Protein AF-A0A2D9Q6M7-F1 (afdb_monomer)

Foldseek 3Di:
DCCCCVPVVDDPVVVVCVVVVVVLVVVLVCCCVPVQVFDDDPQLVVQSVVLVVVLVVQLVVQLVVCVVVVDDNVVSNCVSCVVSVVVSSVCCNPPRRD

Secondary structure (DSSP, 8-state):
-HIIIIIT---HHHHHHHHHHHHHHHHHHHIIIIIS-PPP-HHHHHHHHHHHHHHHHHHHHHHHHHHHTT--HHHHHHHHHHHHHHHHHHHIIIII--

Nearest PDB structures (foldseek):
  5mm0-assembly1_A  TM=8.898E-01  e=1.250E-01  Pyrococcus furiosus DSM 3638
  5mm1-assembly1_A  TM=8.627E-01  e=4.070E-01  Pyrococcus furiosus DSM 3638

pLDDT: mean 90.45, std 7.54, range [62.56, 97.31]

Structure (mmCIF, N/CA/C/O backbone):
data_AF-A0A2D9Q6M7-F1
#
_entry.id   AF-A0A2D9Q6M7-F1
#
loop_
_atom_site.group_PDB
_atom_site.id
_atom_site.type_symbol
_atom_site.label_atom_id
_atom_site.label_alt_id
_atom_site.label_comp_id
_atom_site.label_asym_id
_atom_site.label_entity_id
_atom_site.label_seq_id
_atom_site.pdbx_PDB_ins_code
_atom_site.Cartn_x
_atom_site.Cartn_y
_atom_site.Cartn_z
_atom_site.occupancy
_atom_site.B_iso_or_equiv
_atom_site.auth_seq_id
_atom_site.auth_comp_id
_atom_site.auth_asym_id
_atom_site.auth_atom_id
_atom_site.pdbx_PDB_model_num
ATOM 1 N N . MET A 1 1 ? -8.168 -7.266 -16.822 1.00 62.56 1 MET A N 1
ATOM 2 C CA . MET A 1 1 ? -7.591 -6.180 -17.643 1.00 62.56 1 MET A CA 1
ATOM 3 C C . MET A 1 1 ? -7.995 -6.376 -19.093 1.00 62.56 1 MET A C 1
ATOM 5 O O . MET A 1 1 ? -8.744 -5.539 -19.568 1.00 62.56 1 MET A O 1
ATOM 9 N N . PHE A 1 2 ? -7.683 -7.539 -19.681 1.00 67.38 2 PHE A N 1
ATOM 10 C CA . PHE A 1 2 ? -8.180 -8.004 -20.988 1.00 67.38 2 PHE A CA 1
ATOM 11 C C . PHE A 1 2 ? -9.674 -7.712 -21.228 1.00 67.38 2 PHE A C 1
ATOM 13 O O . PHE A 1 2 ? -10.023 -6.915 -22.083 1.00 67.38 2 PHE A O 1
ATOM 20 N N . PHE A 1 3 ? -10.571 -8.212 -20.367 1.00 67.62 3 PHE A N 1
ATOM 21 C CA . PHE A 1 3 ? -12.013 -7.957 -20.520 1.00 67.62 3 PHE A CA 1
ATOM 22 C C . PHE A 1 3 ? -12.391 -6.460 -20.530 1.00 67.62 3 PHE A C 1
ATOM 24 O O . PHE A 1 3 ? -13.235 -6.048 -21.309 1.00 67.62 3 PHE A O 1
ATOM 31 N N . LEU A 1 4 ? -11.777 -5.620 -19.692 1.00 66.44 4 LEU A N 1
ATOM 32 C CA . LEU A 1 4 ? -12.147 -4.199 -19.586 1.00 66.44 4 LEU A CA 1
ATOM 33 C C . LEU A 1 4 ? -11.607 -3.357 -20.748 1.00 66.44 4 LEU A C 1
ATOM 35 O O . LEU A 1 4 ? -12.281 -2.435 -21.199 1.00 66.44 4 LEU A O 1
ATOM 39 N N . ILE A 1 5 ? -10.396 -3.660 -21.204 1.00 70.19 5 ILE A N 1
ATOM 40 C CA . ILE A 1 5 ? -9.713 -2.883 -22.239 1.00 70.19 5 ILE A CA 1
ATOM 41 C C . ILE A 1 5 ? -10.151 -3.369 -23.620 1.00 70.19 5 ILE A C 1
ATOM 43 O O . ILE A 1 5 ? -10.600 -2.562 -24.425 1.00 70.19 5 ILE A O 1
ATOM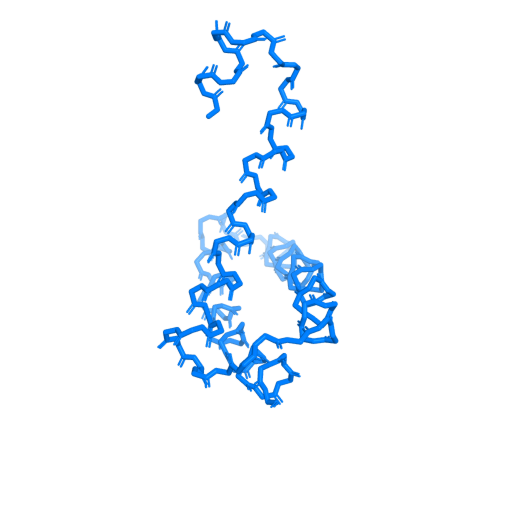 47 N N . ASP A 1 6 ? -10.130 -4.681 -23.851 1.00 70.31 6 ASP A N 1
ATOM 48 C CA . ASP A 1 6 ? -10.322 -5.249 -25.187 1.00 70.31 6 ASP A CA 1
ATOM 49 C C . ASP A 1 6 ? -11.801 -5.456 -25.549 1.00 70.31 6 ASP A C 1
ATOM 51 O O . ASP A 1 6 ? -12.154 -5.408 -26.723 1.00 70.31 6 ASP A O 1
ATOM 55 N N . ILE A 1 7 ? -12.690 -5.646 -24.561 1.00 74.25 7 ILE A N 1
ATOM 56 C CA . ILE A 1 7 ? -14.132 -5.869 -24.812 1.00 74.25 7 ILE A CA 1
ATOM 57 C C . ILE A 1 7 ? -14.954 -4.614 -24.509 1.00 74.25 7 ILE A C 1
ATOM 59 O O . ILE A 1 7 ? -15.827 -4.244 -25.290 1.00 74.25 7 ILE A O 1
ATOM 63 N N . PHE A 1 8 ? -14.677 -3.933 -23.394 1.00 75.38 8 PHE A N 1
AT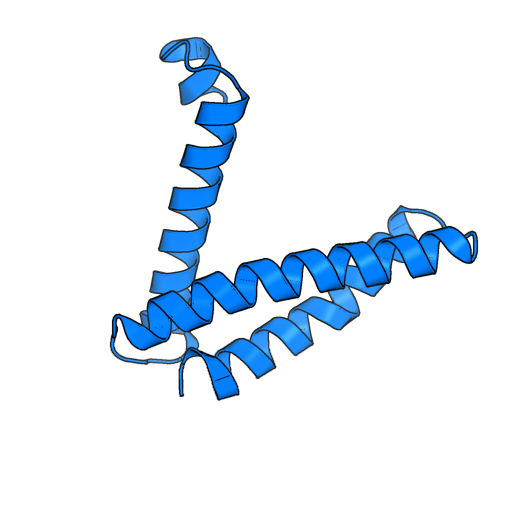OM 64 C CA . PHE A 1 8 ? -15.421 -2.730 -22.992 1.00 75.38 8 PHE A CA 1
ATOM 65 C C . PHE A 1 8 ? -14.794 -1.412 -23.479 1.00 75.38 8 PHE A C 1
ATOM 67 O O . PHE A 1 8 ? -15.347 -0.347 -23.204 1.00 75.38 8 PHE A O 1
ATOM 74 N N . ASN A 1 9 ? -13.662 -1.465 -24.195 1.00 79.25 9 ASN A N 1
ATOM 75 C CA . ASN A 1 9 ? -12.945 -0.304 -24.741 1.00 79.25 9 ASN A CA 1
ATOM 76 C C . ASN A 1 9 ? -12.660 0.787 -23.686 1.00 79.25 9 ASN A C 1
ATOM 78 O O . ASN A 1 9 ? -12.702 1.996 -23.939 1.00 79.25 9 ASN A O 1
ATOM 82 N N . VAL A 1 10 ? -12.421 0.360 -22.444 1.00 79.62 10 VAL A N 1
ATOM 83 C CA . VAL A 1 10 ? -12.099 1.256 -21.336 1.00 79.62 10 VAL A CA 1
ATOM 84 C C . VAL A 1 10 ? -10.628 1.640 -21.439 1.00 79.62 10 VAL A C 1
ATOM 86 O O . VAL A 1 10 ? -9.761 0.772 -21.509 1.00 79.62 10 VAL A O 1
ATOM 89 N N . LYS A 1 11 ? -10.329 2.947 -21.370 1.00 82.19 11 LYS A N 1
ATOM 90 C CA . LYS A 1 11 ? -8.944 3.451 -21.324 1.00 82.19 11 LYS A CA 1
ATOM 91 C C . LYS A 1 11 ? -8.136 2.715 -20.251 1.00 82.19 11 LYS A C 1
ATOM 93 O O . LYS A 1 11 ? -8.591 2.593 -19.114 1.00 82.19 11 LYS A O 1
ATOM 98 N N . GLU A 1 12 ? -6.920 2.308 -20.596 1.00 80.62 12 GLU A N 1
ATOM 99 C CA . GLU A 1 12 ? -6.065 1.418 -19.797 1.00 80.62 12 GLU A CA 1
ATOM 100 C C . GLU A 1 12 ? -5.918 1.869 -18.338 1.00 80.62 12 GLU A C 1
ATOM 102 O O . GLU A 1 12 ? -6.089 1.072 -17.416 1.00 80.62 12 GLU A O 1
ATOM 107 N N . TRP A 1 13 ? -5.704 3.170 -18.113 1.00 81.81 13 TRP A N 1
ATOM 108 C CA . TRP A 1 13 ? -5.571 3.736 -16.768 1.00 81.81 13 TRP A 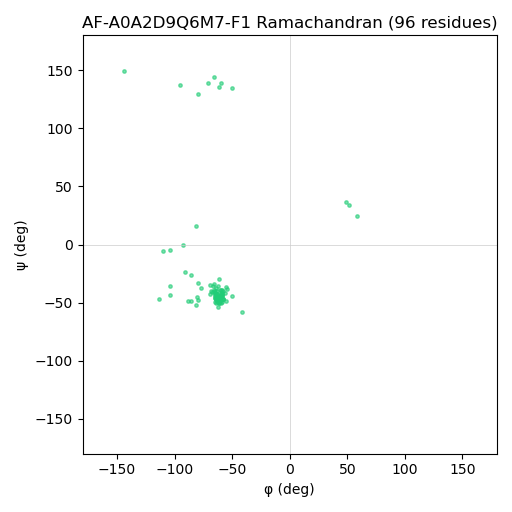CA 1
ATOM 109 C C . TRP A 1 13 ? -6.851 3.595 -15.930 1.00 81.81 13 TRP A C 1
ATOM 111 O O . TRP A 1 13 ? -6.777 3.311 -14.735 1.00 81.81 13 TRP A O 1
ATOM 121 N N . LYS A 1 14 ? -8.035 3.736 -16.545 1.00 82.69 14 LYS A N 1
ATOM 122 C CA . LYS A 1 14 ? -9.323 3.521 -15.867 1.00 82.69 14 LYS A CA 1
ATOM 123 C C . LYS A 1 14 ? -9.513 2.042 -15.555 1.00 82.69 14 LYS A C 1
ATOM 125 O O . LYS A 1 14 ? -9.924 1.702 -14.449 1.00 82.69 14 LYS A O 1
ATOM 130 N N . GLY A 1 15 ? -9.172 1.165 -16.501 1.00 85.50 15 GLY A N 1
ATOM 131 C CA . GLY A 1 15 ? -9.207 -0.283 -16.299 1.00 85.50 15 GLY A CA 1
ATOM 132 C C . GLY A 1 15 ? -8.309 -0.718 -15.139 1.00 85.50 15 GLY A C 1
ATOM 133 O O . GLY A 1 15 ? -8.733 -1.496 -14.286 1.00 85.50 15 GLY A O 1
ATOM 134 N N . PHE A 1 16 ? -7.104 -0.153 -15.058 1.00 83.19 16 PHE A N 1
ATOM 135 C CA . PHE A 1 16 ? -6.169 -0.388 -13.964 1.00 83.19 16 PHE A CA 1
ATOM 136 C C . PHE A 1 16 ? -6.739 0.063 -12.614 1.00 83.19 16 PHE A C 1
ATOM 138 O O . PHE A 1 16 ? -6.770 -0.730 -11.675 1.00 83.19 16 PHE A O 1
ATOM 145 N N . MET A 1 17 ? -7.261 1.294 -12.526 1.00 85.56 17 MET A N 1
ATOM 146 C CA . MET A 1 17 ? -7.868 1.810 -11.293 1.00 85.56 17 MET A CA 1
ATOM 147 C C . MET A 1 17 ? -9.042 0.952 -10.813 1.00 85.56 17 MET A C 1
ATOM 149 O O . MET A 1 17 ? -9.125 0.652 -9.625 1.00 85.56 17 MET A O 1
ATOM 153 N N . ILE A 1 18 ? -9.925 0.527 -11.723 1.00 86.44 18 ILE A N 1
ATOM 154 C CA . ILE A 1 18 ? -11.080 -0.315 -11.383 1.00 86.44 18 ILE A CA 1
ATOM 155 C C . ILE A 1 18 ? -10.610 -1.659 -10.825 1.00 86.44 18 ILE A C 1
ATOM 157 O O . ILE A 1 18 ? -11.054 -2.069 -9.755 1.00 86.44 18 ILE A O 1
ATOM 161 N N . ILE A 1 19 ? -9.686 -2.332 -11.515 1.00 89.69 19 ILE A N 1
ATOM 162 C CA . ILE A 1 19 ? -9.197 -3.650 -11.095 1.00 89.69 19 ILE A CA 1
ATOM 163 C C . ILE A 1 19 ? -8.502 -3.558 -9.739 1.00 89.69 19 ILE A C 1
ATOM 165 O O . ILE A 1 19 ? -8.818 -4.338 -8.844 1.00 89.69 19 ILE A O 1
ATOM 169 N N . TYR A 1 20 ? -7.593 -2.598 -9.561 1.00 88.31 20 TYR A N 1
ATOM 170 C CA . TYR A 1 20 ? -6.890 -2.425 -8.291 1.00 88.31 20 TYR A CA 1
ATOM 171 C C . TYR A 1 20 ? -7.840 -2.030 -7.163 1.00 88.31 20 TYR A C 1
ATOM 173 O O . TYR A 1 20 ? -7.723 -2.560 -6.060 1.00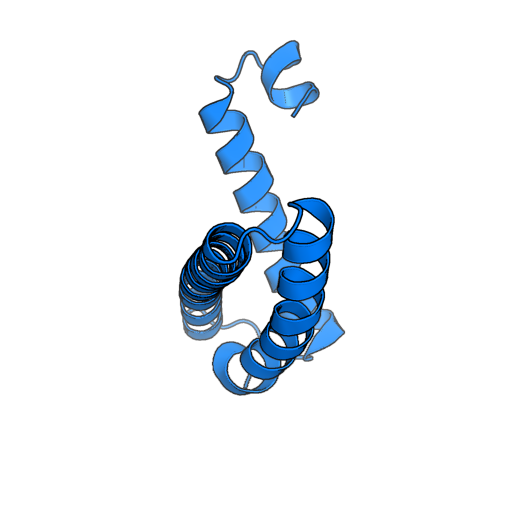 88.31 20 TYR A O 1
ATOM 181 N N . GLY A 1 21 ? -8.812 -1.156 -7.432 1.00 90.25 21 GLY A N 1
ATOM 182 C CA . GLY A 1 21 ? -9.839 -0.779 -6.465 1.00 90.25 21 GLY A CA 1
ATOM 183 C C . GLY A 1 21 ? -10.651 -1.984 -5.992 1.00 90.25 21 GLY A C 1
ATOM 184 O O . GLY A 1 21 ? -10.763 -2.217 -4.788 1.00 90.25 21 GLY A O 1
ATOM 185 N N . VAL A 1 22 ? -11.146 -2.801 -6.928 1.00 91.88 22 VAL A N 1
ATOM 186 C CA . VAL A 1 22 ? -11.861 -4.050 -6.616 1.00 91.88 22 VAL A CA 1
ATOM 187 C C . VAL A 1 22 ? -10.965 -5.004 -5.832 1.00 91.88 22 VAL A C 1
ATOM 189 O O . VAL A 1 22 ? -11.406 -5.605 -4.852 1.00 91.88 22 VAL A O 1
ATOM 192 N N . TRP A 1 23 ? -9.694 -5.117 -6.211 1.00 93.19 23 TRP A N 1
ATOM 193 C CA . TRP A 1 23 ? -8.772 -6.034 -5.557 1.00 93.19 23 TRP A CA 1
ATOM 194 C C . TRP A 1 23 ? -8.439 -5.624 -4.124 1.00 93.19 23 TRP A C 1
ATOM 196 O O . TRP A 1 23 ? -8.436 -6.464 -3.224 1.00 93.19 23 TRP A O 1
ATOM 206 N N . TYR A 1 24 ? -8.252 -4.330 -3.868 1.00 93.06 24 TYR A N 1
ATOM 207 C CA . TYR A 1 24 ? -8.074 -3.822 -2.512 1.00 93.06 24 TYR A CA 1
ATOM 208 C C . TYR A 1 24 ? -9.349 -3.906 -1.671 1.00 93.06 24 TYR A C 1
ATOM 210 O O . TYR A 1 24 ? -9.255 -4.198 -0.479 1.00 93.06 24 TYR A O 1
ATOM 218 N N . ALA A 1 25 ? -10.530 -3.724 -2.267 1.00 92.56 25 ALA A N 1
ATOM 219 C CA . ALA A 1 25 ? -11.799 -3.940 -1.575 1.00 92.56 25 ALA A CA 1
ATOM 220 C C . ALA A 1 25 ? -11.968 -5.411 -1.157 1.00 92.56 25 ALA A C 1
ATOM 222 O O . AL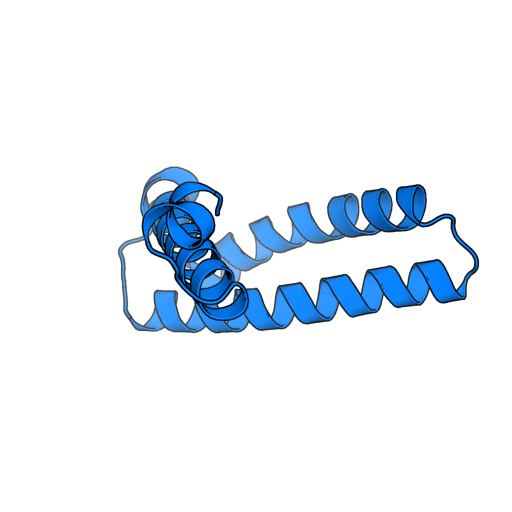A A 1 25 ? -12.307 -5.703 -0.008 1.00 92.56 25 ALA A O 1
ATOM 223 N N . PHE A 1 26 ? -11.658 -6.345 -2.059 1.00 94.44 26 PHE A N 1
ATOM 224 C CA . PHE A 1 26 ? -11.688 -7.776 -1.764 1.00 94.44 26 PHE A CA 1
ATOM 225 C C . PHE A 1 26 ? -10.667 -8.154 -0.687 1.00 94.44 26 PHE A C 1
ATOM 227 O O . PHE A 1 26 ? -10.985 -8.878 0.256 1.00 94.44 26 PHE A O 1
ATOM 234 N N . LEU A 1 27 ? -9.459 -7.595 -0.769 1.00 93.00 27 LEU A N 1
ATOM 235 C CA . LEU A 1 27 ? -8.427 -7.783 0.241 1.00 93.00 27 LEU A CA 1
ATOM 236 C C . LEU A 1 27 ? -8.874 -7.288 1.622 1.00 93.00 27 LEU A C 1
ATOM 238 O O . LEU A 1 27 ? -8.668 -7.994 2.608 1.00 93.00 27 LEU A O 1
ATOM 242 N N . TYR A 1 28 ? -9.494 -6.106 1.703 1.00 93.69 28 TYR A N 1
ATOM 243 C CA . TYR A 1 28 ? -10.047 -5.583 2.953 1.00 93.69 28 TYR A CA 1
ATOM 244 C C . TYR A 1 28 ? -11.080 -6.546 3.541 1.00 93.69 28 TYR A C 1
ATOM 246 O O . TYR A 1 28 ? -11.005 -6.878 4.723 1.00 93.69 28 TYR A O 1
ATOM 254 N N . PHE A 1 29 ? -12.007 -7.035 2.714 1.00 93.38 29 PHE A N 1
ATOM 255 C CA . PHE A 1 29 ? -13.031 -7.980 3.151 1.00 93.38 29 PHE A CA 1
ATOM 256 C C . PHE A 1 29 ? -12.422 -9.286 3.670 1.00 93.38 29 PHE A C 1
ATOM 258 O O . PHE A 1 29 ? -12.810 -9.760 4.738 1.00 93.38 29 PHE A O 1
ATOM 265 N N . ILE A 1 30 ? -11.432 -9.839 2.959 1.00 93.25 30 ILE A N 1
ATOM 266 C CA . ILE A 1 30 ? -10.732 -11.049 3.396 1.00 93.25 30 ILE A CA 1
ATOM 267 C C . ILE A 1 30 ? -10.045 -10.825 4.740 1.00 93.25 30 ILE A C 1
ATOM 269 O O . ILE A 1 30 ? -10.193 -11.632 5.658 1.00 93.25 30 ILE A O 1
ATOM 273 N N . GLN A 1 31 ? -9.306 -9.725 4.870 1.00 92.62 31 GLN A N 1
ATOM 274 C CA . GLN A 1 31 ? -8.563 -9.434 6.088 1.00 92.62 31 GLN A CA 1
ATOM 275 C C . GLN A 1 31 ? -9.489 -9.194 7.279 1.00 92.62 31 GLN A C 1
ATOM 277 O O . GLN A 1 31 ? -9.262 -9.763 8.345 1.00 92.62 31 GLN A O 1
ATOM 282 N N . ALA A 1 32 ? -10.558 -8.420 7.089 1.00 91.94 32 ALA A N 1
ATOM 283 C CA . ALA A 1 32 ? -11.545 -8.161 8.126 1.00 91.94 32 ALA A CA 1
ATOM 284 C C . ALA A 1 32 ? -12.240 -9.456 8.568 1.00 91.94 32 ALA A C 1
ATOM 286 O O . ALA A 1 32 ? -12.221 -9.789 9.749 1.00 91.94 32 ALA A O 1
ATOM 287 N N . LYS A 1 33 ? -12.809 -10.218 7.626 1.00 90.69 33 LYS A N 1
ATOM 288 C CA . LYS A 1 33 ? -13.679 -11.357 7.943 1.00 90.69 33 LYS A CA 1
ATOM 289 C C . LYS A 1 33 ? -12.916 -12.626 8.313 1.00 90.69 33 LYS A C 1
ATOM 291 O O . LYS A 1 33 ? -13.295 -13.298 9.265 1.00 90.69 33 LYS A O 1
ATOM 296 N N . PHE A 1 34 ? -11.874 -12.969 7.561 1.00 90.44 34 PHE A N 1
ATOM 297 C CA . PHE A 1 34 ? -11.227 -14.280 7.666 1.00 90.44 34 PHE A CA 1
ATOM 298 C C . PHE A 1 34 ? -9.899 -14.244 8.421 1.00 90.44 34 PHE A C 1
ATOM 300 O O . PHE A 1 34 ? -9.593 -15.191 9.135 1.00 90.44 34 PHE A O 1
ATOM 307 N N . VAL A 1 35 ? -9.113 -13.171 8.286 1.00 91.12 35 VAL A N 1
ATOM 308 C CA . VAL A 1 35 ? -7.763 -13.119 8.879 1.00 91.12 35 VAL A CA 1
ATOM 309 C C . VAL A 1 35 ? -7.791 -12.583 10.308 1.00 91.12 35 VAL A C 1
ATOM 311 O O . VAL A 1 35 ? -7.184 -13.168 11.200 1.00 91.12 35 VAL A O 1
ATOM 314 N N . PHE A 1 36 ? -8.484 -11.466 10.527 1.00 92.00 36 PHE A N 1
ATOM 315 C CA . PHE A 1 36 ? -8.480 -10.758 11.809 1.00 92.00 36 PHE A CA 1
ATOM 316 C C . 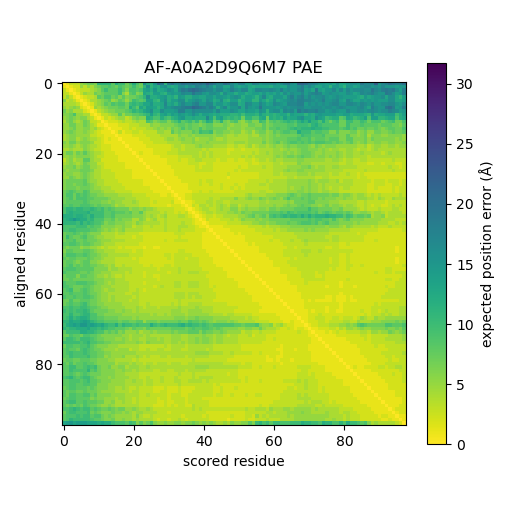PHE A 1 36 ? -9.808 -10.841 12.563 1.00 92.00 36 PHE A C 1
ATOM 318 O O . PHE A 1 36 ? -9.866 -10.371 13.695 1.00 92.00 36 PHE A O 1
ATOM 325 N N . GLN A 1 37 ? -10.849 -11.430 11.958 1.00 90.25 37 GLN A N 1
ATOM 326 C CA . GLN A 1 37 ? -12.190 -11.580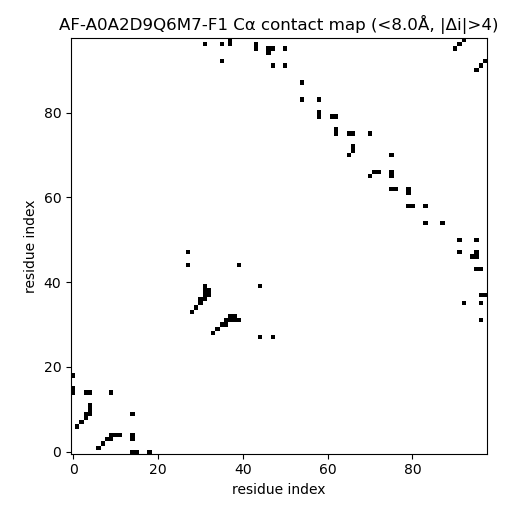 12.546 1.00 90.25 37 GLN A CA 1
ATOM 327 C C . GLN A 1 37 ? -12.736 -10.261 13.132 1.00 90.25 37 GLN A C 1
ATOM 329 O O . GLN A 1 37 ? -13.394 -10.228 14.170 1.00 90.25 37 GLN A O 1
ATOM 334 N N . ALA A 1 38 ? -12.433 -9.148 12.468 1.00 89.19 38 ALA A N 1
ATOM 335 C CA . ALA A 1 38 ? -12.815 -7.811 12.876 1.00 89.19 38 ALA A CA 1
ATOM 336 C C . ALA A 1 38 ? -14.111 -7.385 12.179 1.00 89.19 38 ALA A C 1
ATOM 338 O O . ALA A 1 38 ? -14.264 -7.535 10.965 1.00 89.19 38 ALA A O 1
ATOM 339 N N . ASN A 1 39 ? -15.015 -6.764 12.936 1.00 89.44 39 ASN A N 1
ATOM 340 C CA . ASN A 1 39 ? -16.201 -6.140 12.360 1.00 89.44 39 ASN A CA 1
ATOM 341 C C . ASN A 1 39 ? -15.818 -4.946 11.480 1.00 89.44 39 ASN A C 1
ATOM 343 O O . ASN A 1 39 ? -14.893 -4.186 11.793 1.00 89.44 39 ASN A O 1
ATOM 347 N N . HIS A 1 40 ? -16.563 -4.768 10.391 1.00 89.62 40 HIS A N 1
ATOM 348 C CA . HIS A 1 40 ? -16.420 -3.598 9.540 1.00 89.62 40 HIS A CA 1
ATOM 349 C C . HIS A 1 40 ? -16.738 -2.322 10.327 1.00 89.62 40 HIS A C 1
ATOM 351 O O . HIS A 1 40 ? -17.736 -2.245 11.043 1.00 89.62 40 HIS A O 1
ATOM 357 N N . SER A 1 41 ? -15.904 -1.301 10.149 1.00 92.50 41 SER A N 1
ATOM 358 C CA . SER A 1 41 ? -16.244 0.068 10.511 1.00 92.50 41 SER A CA 1
ATOM 359 C C . SER A 1 41 ? -15.647 1.041 9.491 1.00 92.50 41 SER A C 1
ATOM 361 O O . SER A 1 41 ? -14.562 0.770 8.954 1.00 92.50 41 SER A O 1
ATOM 363 N N . PRO A 1 42 ? -16.296 2.193 9.238 1.00 91.75 42 PRO A N 1
ATOM 364 C CA . PRO A 1 42 ? -15.769 3.211 8.327 1.00 91.75 42 PRO A CA 1
ATOM 365 C C . PRO A 1 42 ? -14.354 3.664 8.710 1.00 91.75 42 PRO A C 1
ATOM 367 O O . PRO A 1 42 ? -13.493 3.848 7.854 1.00 91.75 42 PRO A O 1
ATOM 370 N N . LEU A 1 43 ? -14.075 3.753 10.012 1.00 93.25 43 LEU A N 1
ATOM 371 C CA . LEU A 1 43 ? -12.760 4.122 10.529 1.00 93.25 43 LEU A CA 1
ATOM 372 C C . LEU A 1 43 ? -11.685 3.069 10.205 1.00 93.25 43 LEU A C 1
ATOM 374 O O . LEU A 1 43 ? -10.570 3.434 9.838 1.00 93.25 43 LEU A O 1
ATOM 378 N N . LYS A 1 44 ? -12.010 1.767 10.269 1.00 92.25 44 LYS A N 1
ATOM 379 C CA . LYS A 1 44 ? -11.090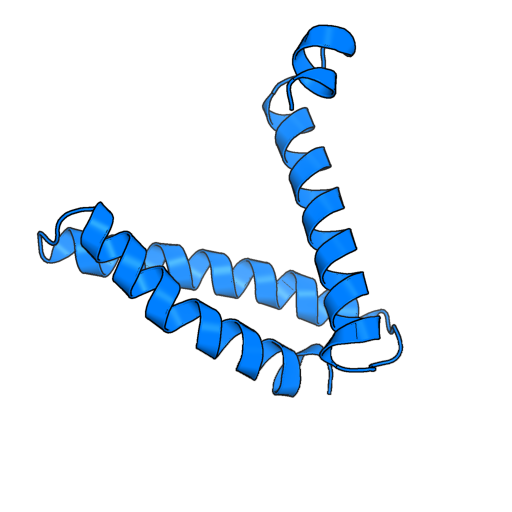 0.689 9.854 1.00 92.25 44 LYS A CA 1
ATOM 380 C C . LYS A 1 44 ? -10.833 0.714 8.345 1.00 92.25 44 LYS A C 1
ATOM 382 O O . LYS A 1 44 ? -9.709 0.459 7.923 1.00 92.25 44 LYS A O 1
ATOM 387 N N . LEU A 1 45 ? -11.836 1.065 7.536 1.00 93.06 45 LEU A N 1
ATOM 388 C CA . LEU A 1 45 ? -11.664 1.238 6.090 1.00 93.06 45 LEU A CA 1
ATOM 389 C C . LEU A 1 45 ? -10.721 2.408 5.767 1.00 93.06 45 LEU A C 1
ATOM 391 O O . LEU A 1 45 ? -9.789 2.240 4.985 1.00 93.06 45 LEU A O 1
ATOM 395 N N . ILE A 1 46 ? -10.904 3.565 6.412 1.00 94.25 46 ILE A N 1
ATOM 396 C CA . ILE A 1 46 ? -10.017 4.727 6.232 1.00 94.25 46 ILE A CA 1
ATOM 397 C C . ILE A 1 46 ? -8.582 4.377 6.642 1.00 94.25 46 ILE A C 1
ATOM 399 O O . ILE A 1 46 ? -7.646 4.623 5.880 1.00 94.25 46 ILE A O 1
ATOM 403 N N . LYS A 1 47 ? -8.400 3.735 7.806 1.00 94.50 47 LYS A N 1
ATOM 404 C CA . LYS A 1 47 ? -7.086 3.243 8.250 1.00 94.50 47 LYS A CA 1
ATOM 405 C C . LYS A 1 47 ? -6.453 2.300 7.229 1.00 94.50 47 LYS A C 1
ATOM 407 O O . LYS A 1 47 ? -5.259 2.410 6.979 1.00 94.50 47 LYS A O 1
ATOM 412 N N . PHE A 1 48 ? -7.234 1.400 6.633 1.00 94.75 48 PHE A N 1
ATOM 413 C CA . PHE A 1 48 ? -6.750 0.475 5.611 1.00 94.75 48 PHE A CA 1
ATOM 414 C C . PHE A 1 48 ? -6.300 1.199 4.335 1.00 94.75 48 PHE A C 1
ATOM 416 O O . PHE A 1 48 ? -5.244 0.876 3.798 1.00 94.75 48 PHE A O 1
ATOM 423 N N . ILE A 1 49 ? -7.049 2.206 3.876 1.00 93.81 49 ILE A N 1
ATOM 424 C CA . ILE A 1 49 ? -6.680 3.011 2.701 1.00 93.81 49 ILE A CA 1
ATOM 425 C C . ILE A 1 49 ? -5.377 3.777 2.959 1.00 93.81 49 ILE A C 1
ATOM 427 O O . ILE A 1 49 ? -4.451 3.694 2.154 1.00 93.81 49 ILE A O 1
ATOM 431 N N . ILE A 1 50 ? -5.269 4.466 4.101 1.00 94.81 50 ILE A N 1
ATOM 432 C CA . ILE A 1 50 ? -4.039 5.175 4.496 1.00 94.81 50 ILE A CA 1
ATOM 433 C C . ILE A 1 50 ? -2.870 4.191 4.575 1.00 94.81 50 ILE A C 1
ATOM 435 O O . ILE A 1 50 ? -1.789 4.455 4.053 1.00 94.81 50 ILE A O 1
ATOM 439 N N . PHE A 1 51 ? -3.101 3.028 5.181 1.00 94.38 51 PHE A N 1
ATOM 440 C CA . PHE A 1 51 ? -2.108 1.972 5.286 1.00 94.38 51 PHE A CA 1
ATOM 441 C C . PHE A 1 51 ? -1.622 1.480 3.915 1.00 94.38 51 PHE A C 1
ATOM 443 O O . PHE A 1 51 ? -0.418 1.319 3.742 1.00 94.38 51 PHE A O 1
ATOM 450 N N . LEU A 1 52 ? -2.506 1.292 2.928 1.00 93.44 52 LEU A N 1
ATOM 451 C CA . LEU A 1 52 ? -2.105 0.915 1.567 1.00 93.44 52 LEU A CA 1
ATOM 452 C C . LEU A 1 52 ? -1.184 1.959 0.928 1.00 93.44 52 LEU A C 1
ATOM 454 O O . LEU A 1 52 ? -0.173 1.586 0.333 1.00 93.44 52 LEU A O 1
ATOM 458 N N . VAL A 1 53 ? -1.508 3.246 1.076 1.00 93.69 53 VAL A N 1
ATOM 459 C CA . VAL A 1 53 ? -0.696 4.344 0.530 1.00 93.69 53 VAL A CA 1
ATOM 460 C C . VAL A 1 53 ? 0.679 4.375 1.191 1.00 93.69 53 VAL A C 1
ATOM 462 O O . VAL A 1 53 ? 1.693 4.355 0.494 1.00 93.69 53 VAL A O 1
ATOM 465 N N . VAL A 1 54 ? 0.728 4.356 2.526 1.00 94.38 54 VAL A N 1
ATOM 466 C CA . VAL A 1 54 ? 1.989 4.348 3.284 1.00 94.38 54 VAL A CA 1
ATOM 467 C C . VAL A 1 54 ? 2.836 3.142 2.892 1.00 94.38 54 VAL A C 1
ATOM 469 O O . VAL A 1 54 ? 4.012 3.290 2.579 1.00 94.38 54 VAL A O 1
ATOM 472 N N . PHE A 1 55 ? 2.231 1.957 2.837 1.00 94.00 55 PHE A N 1
ATOM 473 C CA . PHE A 1 55 ? 2.931 0.726 2.500 1.00 94.00 55 PHE A CA 1
ATOM 474 C C . PHE A 1 55 ? 3.501 0.744 1.076 1.00 94.00 55 PHE A C 1
ATOM 476 O O . PHE A 1 55 ? 4.627 0.301 0.857 1.00 94.00 55 PHE A O 1
ATOM 483 N N . TYR A 1 56 ? 2.756 1.292 0.113 1.00 93.56 56 TYR A N 1
ATOM 484 C CA . TYR A 1 56 ? 3.228 1.459 -1.260 1.00 93.56 56 TYR A CA 1
ATOM 485 C C . TYR A 1 56 ? 4.426 2.415 -1.344 1.00 93.56 56 TYR A C 1
ATOM 487 O O . TYR A 1 56 ? 5.407 2.120 -2.031 1.00 93.56 56 TYR A O 1
ATOM 495 N N . VAL A 1 57 ? 4.380 3.535 -0.617 1.00 95.88 57 VAL A N 1
ATOM 496 C CA . VAL A 1 57 ? 5.502 4.482 -0.546 1.00 95.88 57 VAL A CA 1
ATOM 497 C C . VAL A 1 57 ? 6.718 3.819 0.102 1.00 95.88 57 VAL A C 1
ATOM 499 O O . VAL A 1 57 ? 7.807 3.876 -0.461 1.00 95.88 57 VAL A O 1
ATOM 502 N N . SER A 1 58 ? 6.542 3.116 1.224 1.00 95.06 58 SER A N 1
ATOM 503 C CA . SER A 1 58 ? 7.627 2.383 1.889 1.00 95.06 58 SER A CA 1
ATOM 504 C C . SER A 1 58 ? 8.257 1.316 0.990 1.00 95.06 58 SER A C 1
ATOM 506 O O . SER A 1 58 ? 9.477 1.178 0.987 1.00 95.06 58 SER A O 1
ATOM 508 N N . ALA A 1 59 ? 7.455 0.599 0.196 1.00 94.94 59 ALA A N 1
ATOM 509 C CA . ALA A 1 59 ? 7.953 -0.374 -0.776 1.00 94.94 59 ALA A CA 1
ATOM 510 C C . ALA A 1 59 ? 8.828 0.260 -1.850 1.00 94.94 59 ALA A C 1
ATOM 512 O O . ALA A 1 59 ? 9.920 -0.238 -2.114 1.00 94.94 59 ALA A O 1
ATOM 513 N N . ASN A 1 60 ? 8.387 1.379 -2.421 1.00 95.25 60 ASN A N 1
ATOM 514 C CA . ASN A 1 60 ? 9.176 2.095 -3.417 1.00 95.25 60 ASN A CA 1
ATOM 515 C C . ASN A 1 60 ? 10.457 2.681 -2.818 1.00 95.25 60 ASN A C 1
ATOM 517 O O . ASN A 1 60 ? 11.510 2.593 -3.441 1.00 95.25 60 ASN A O 1
ATOM 521 N N . LEU A 1 61 ? 10.394 3.238 -1.605 1.00 96.81 61 LEU A N 1
ATOM 522 C CA . LEU A 1 61 ? 11.577 3.761 -0.920 1.00 96.81 61 LEU A CA 1
ATOM 523 C C . LEU A 1 61 ? 12.603 2.657 -0.654 1.00 96.81 61 LEU A C 1
ATOM 525 O O . LEU A 1 61 ? 13.769 2.825 -0.997 1.00 96.81 61 LEU A O 1
ATOM 529 N N . LEU A 1 62 ? 12.173 1.521 -0.099 1.00 96.38 62 LEU A N 1
ATOM 530 C CA . LEU A 1 62 ? 13.062 0.396 0.182 1.00 96.38 62 LEU A CA 1
ATOM 531 C C . LEU A 1 62 ? 13.662 -0.176 -1.107 1.00 96.38 62 LEU A C 1
ATOM 533 O O . LEU A 1 62 ? 14.872 -0.369 -1.184 1.00 96.38 62 LEU A O 1
ATOM 537 N N . PHE A 1 63 ? 12.840 -0.389 -2.135 1.00 96.50 63 PHE A N 1
ATOM 538 C CA . PHE A 1 63 ? 13.307 -0.895 -3.420 1.00 96.50 63 PHE A CA 1
ATOM 539 C C . PHE A 1 63 ? 14.340 0.039 -4.062 1.00 96.50 63 PHE A C 1
ATOM 541 O O . PHE A 1 63 ? 15.426 -0.408 -4.425 1.00 96.50 63 PHE A O 1
ATOM 548 N N . ASN A 1 64 ? 14.040 1.337 -4.156 1.00 95.62 64 ASN A N 1
ATOM 549 C CA . ASN A 1 64 ? 14.946 2.313 -4.764 1.00 95.62 64 ASN A CA 1
ATOM 550 C C . ASN A 1 64 ? 16.238 2.481 -3.961 1.00 95.62 64 ASN A C 1
ATOM 552 O O . ASN A 1 64 ? 17.303 2.655 -4.551 1.00 95.62 64 ASN A O 1
ATOM 556 N N . LEU A 1 65 ? 16.169 2.377 -2.633 1.00 96.62 65 LEU A N 1
ATOM 557 C CA . LEU A 1 65 ? 17.349 2.373 -1.777 1.00 96.62 65 LEU A CA 1
ATOM 558 C C . LEU A 1 65 ? 18.249 1.177 -2.113 1.00 96.62 65 LEU A C 1
ATOM 560 O O . LEU A 1 65 ? 19.438 1.366 -2.339 1.00 96.62 65 LEU A O 1
ATOM 564 N N . LEU A 1 66 ? 17.692 -0.031 -2.250 1.00 95.31 66 LEU A N 1
ATOM 565 C CA . LEU A 1 66 ? 18.463 -1.225 -2.624 1.00 95.31 66 LEU A CA 1
ATOM 566 C C . LEU A 1 66 ? 19.077 -1.105 -4.028 1.00 95.31 66 LEU A C 1
ATOM 568 O O . LEU A 1 66 ? 20.249 -1.427 -4.212 1.00 95.31 66 LEU A O 1
ATOM 572 N N . ILE A 1 67 ? 18.322 -0.589 -5.002 1.00 95.94 67 ILE A N 1
ATOM 573 C CA . ILE A 1 67 ? 18.840 -0.305 -6.351 1.00 95.94 67 ILE A CA 1
ATOM 574 C C . ILE A 1 67 ? 19.979 0.722 -6.310 1.00 95.94 67 ILE A C 1
ATOM 576 O O . ILE A 1 67 ? 20.967 0.553 -7.017 1.00 95.94 67 ILE A O 1
ATOM 580 N N . THR A 1 68 ? 19.887 1.749 -5.459 1.00 96.12 68 THR A N 1
ATOM 581 C CA . THR A 1 68 ? 20.948 2.762 -5.287 1.00 96.12 68 THR A CA 1
ATOM 582 C C . THR A 1 68 ? 22.258 2.138 -4.793 1.00 96.12 68 THR A C 1
ATOM 584 O O . THR A 1 68 ? 23.336 2.593 -5.163 1.00 96.12 68 THR A O 1
ATOM 587 N N . TYR A 1 69 ? 22.189 1.039 -4.035 1.00 95.19 69 TYR A N 1
ATOM 588 C CA . TYR A 1 69 ? 23.353 0.231 -3.650 1.00 95.19 69 TYR A CA 1
ATOM 589 C C . TYR A 1 69 ? 23.806 -0.769 -4.733 1.00 95.19 69 TYR A C 1
ATOM 591 O O . TYR A 1 69 ? 24.565 -1.689 -4.437 1.00 95.19 69 TYR A O 1
ATOM 599 N N . ASN A 1 70 ? 23.366 -0.604 -5.986 1.00 94.44 70 ASN A N 1
ATOM 600 C CA . ASN A 1 70 ? 23.662 -1.479 -7.126 1.00 94.44 70 ASN A CA 1
ATOM 601 C C . ASN A 1 70 ? 23.232 -2.946 -6.936 1.00 94.44 70 ASN A C 1
ATOM 603 O O . ASN A 1 70 ? 23.777 -3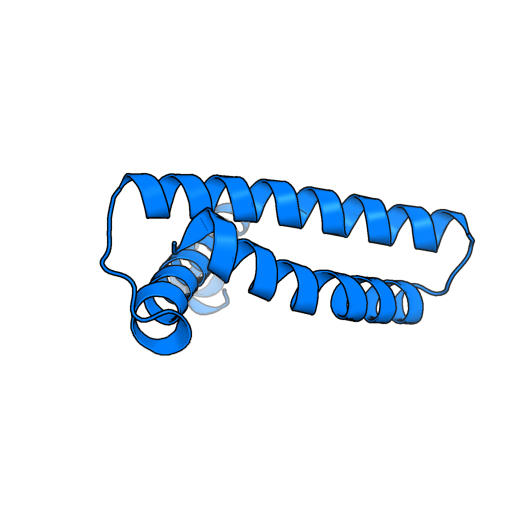.847 -7.578 1.00 94.44 70 ASN A O 1
ATOM 607 N N . LEU A 1 71 ? 22.239 -3.218 -6.082 1.00 93.69 71 LEU A N 1
ATOM 608 C CA . LEU A 1 71 ? 21.655 -4.556 -5.998 1.00 93.69 71 LEU A CA 1
ATOM 609 C C . LEU A 1 71 ? 20.829 -4.856 -7.250 1.00 93.69 71 LEU A C 1
ATOM 611 O O . LEU A 1 71 ? 20.068 -4.021 -7.741 1.00 93.69 71 LEU A O 1
ATOM 615 N N . HIS A 1 72 ? 20.943 -6.089 -7.744 1.00 95.62 72 HIS A N 1
ATOM 616 C CA . HIS A 1 72 ? 20.171 -6.546 -8.894 1.00 95.62 72 HIS A CA 1
ATOM 617 C C . HIS A 1 72 ? 18.662 -6.461 -8.614 1.00 95.62 72 HIS A C 1
ATOM 619 O O . HIS A 1 72 ? 18.205 -6.854 -7.540 1.00 95.62 72 HIS A O 1
ATOM 625 N N . TYR A 1 73 ? 17.871 -6.022 -9.598 1.00 94.06 73 TYR A N 1
ATOM 626 C CA . TYR A 1 73 ? 16.444 -5.726 -9.411 1.00 94.06 73 TYR A CA 1
ATOM 627 C C . TYR A 1 73 ? 15.637 -6.893 -8.823 1.00 94.06 73 TYR A C 1
ATOM 629 O O . TYR A 1 73 ? 14.775 -6.678 -7.969 1.00 94.06 73 TYR A O 1
ATOM 637 N N . LEU A 1 74 ? 15.933 -8.135 -9.231 1.00 96.50 74 LEU A N 1
ATOM 638 C CA . LEU A 1 74 ? 15.278 -9.326 -8.675 1.00 96.50 74 LEU A CA 1
ATOM 639 C C . LEU A 1 74 ? 15.568 -9.467 -7.183 1.00 96.50 74 LEU A C 1
ATOM 641 O O . LEU A 1 74 ? 14.650 -9.681 -6.398 1.00 96.50 74 LEU A O 1
ATOM 645 N N . ILE A 1 75 ? 16.831 -9.298 -6.788 1.00 95.69 75 ILE A N 1
ATOM 646 C CA . ILE A 1 75 ? 17.264 -9.405 -5.393 1.00 95.69 75 ILE A CA 1
ATOM 647 C C . ILE A 1 75 ? 16.609 -8.290 -4.575 1.00 95.69 75 ILE A C 1
ATOM 649 O O . ILE A 1 75 ? 16.011 -8.562 -3.536 1.00 95.69 75 ILE A O 1
ATOM 653 N N . SER A 1 76 ? 16.615 -7.057 -5.085 1.00 95.19 76 SER A N 1
ATOM 654 C CA . SER A 1 76 ? 15.945 -5.914 -4.457 1.00 95.19 76 SER A CA 1
ATOM 655 C C . SER A 1 76 ? 14.444 -6.149 -4.278 1.00 95.19 76 SER A C 1
ATOM 657 O O . SER A 1 76 ? 13.885 -5.818 -3.232 1.00 95.19 76 SER A O 1
ATOM 659 N N . THR A 1 77 ? 13.791 -6.777 -5.259 1.00 95.25 77 THR A N 1
ATOM 660 C CA . THR A 1 77 ? 12.373 -7.157 -5.184 1.00 95.25 77 THR A CA 1
ATOM 661 C C . THR A 1 77 ? 12.142 -8.202 -4.095 1.00 95.25 77 THR A C 1
ATOM 663 O O . THR A 1 77 ? 11.274 -8.010 -3.244 1.00 95.25 77 THR A O 1
ATOM 666 N N . PHE A 1 78 ? 12.934 -9.278 -4.075 1.00 97.31 78 PHE A N 1
ATOM 667 C CA . PHE A 1 78 ? 12.818 -10.333 -3.066 1.00 97.31 78 PHE A CA 1
ATOM 668 C C . PHE A 1 78 ? 13.033 -9.803 -1.650 1.00 97.31 78 PHE A C 1
ATOM 670 O O . PHE A 1 78 ? 12.234 -10.105 -0.766 1.00 97.31 78 PHE A O 1
ATOM 677 N N . ILE A 1 79 ? 14.056 -8.974 -1.438 1.00 95.88 79 ILE A N 1
ATOM 678 C CA . ILE A 1 79 ? 14.335 -8.359 -0.135 1.00 95.88 79 ILE A CA 1
ATOM 679 C C . ILE A 1 79 ? 13.178 -7.444 0.276 1.00 95.88 79 ILE A C 1
ATOM 681 O O . ILE A 1 79 ? 12.677 -7.539 1.395 1.00 95.88 79 ILE A O 1
ATOM 685 N N . THR A 1 80 ? 12.708 -6.594 -0.640 1.00 96.62 80 THR A N 1
ATOM 686 C CA . THR A 1 80 ? 11.620 -5.647 -0.368 1.00 96.62 80 THR A CA 1
ATOM 687 C C . THR A 1 80 ? 10.336 -6.379 0.019 1.00 96.62 80 THR A C 1
ATOM 689 O O . THR A 1 80 ? 9.725 -6.055 1.037 1.00 96.62 80 THR A O 1
ATOM 692 N N . VAL A 1 81 ? 9.941 -7.406 -0.741 1.00 95.62 81 VAL A N 1
ATOM 693 C CA . VAL A 1 81 ? 8.763 -8.233 -0.436 1.00 95.62 81 VAL A CA 1
ATOM 694 C C . VAL A 1 81 ? 8.962 -9.013 0.864 1.00 95.62 81 VAL A C 1
ATOM 696 O O . VAL A 1 81 ? 8.051 -9.043 1.691 1.00 95.62 81 VAL A O 1
ATOM 699 N N . GLY A 1 82 ? 10.143 -9.600 1.069 1.00 96.50 82 GLY A N 1
ATOM 700 C CA . GLY A 1 82 ? 10.475 -10.393 2.252 1.00 96.50 82 GLY A CA 1
ATOM 701 C C . GLY A 1 82 ? 10.424 -9.593 3.553 1.00 96.50 82 GLY A C 1
ATOM 702 O O . GLY A 1 82 ? 9.963 -10.109 4.565 1.00 96.50 82 GLY A O 1
ATOM 703 N N . ILE A 1 83 ? 10.823 -8.320 3.522 1.00 95.50 83 ILE A N 1
ATOM 704 C CA . ILE A 1 83 ? 10.755 -7.420 4.681 1.00 95.50 83 ILE A CA 1
ATOM 705 C C . ILE A 1 83 ? 9.340 -6.873 4.862 1.00 95.50 83 ILE A C 1
ATOM 707 O O . ILE A 1 83 ? 8.791 -6.874 5.967 1.00 95.50 83 ILE A O 1
ATOM 711 N N . LEU A 1 84 ? 8.727 -6.387 3.782 1.00 94.81 84 LEU A N 1
ATOM 712 C CA . LEU A 1 84 ? 7.493 -5.628 3.902 1.00 94.81 84 LEU A CA 1
ATOM 713 C C . LEU A 1 84 ? 6.266 -6.511 4.091 1.00 94.81 84 LEU A C 1
ATOM 715 O O . LEU A 1 84 ? 5.366 -6.095 4.809 1.00 94.81 84 LEU A O 1
ATOM 719 N N . MET A 1 85 ? 6.191 -7.719 3.528 1.00 93.81 85 MET A N 1
ATOM 720 C CA . MET A 1 85 ? 5.013 -8.580 3.725 1.00 93.81 85 MET A CA 1
ATOM 721 C C . MET A 1 85 ? 4.757 -8.938 5.204 1.00 93.81 85 MET A C 1
ATOM 723 O O . MET A 1 85 ? 3.617 -8.777 5.651 1.00 93.81 85 MET A O 1
ATOM 727 N N . PRO A 1 86 ? 5.762 -9.341 6.006 1.00 94.38 86 PRO A N 1
ATOM 728 C CA . PRO A 1 86 ? 5.585 -9.538 7.446 1.00 94.38 86 PRO A CA 1
ATOM 729 C C . PRO A 1 86 ? 5.145 -8.264 8.174 1.00 94.38 86 PRO A C 1
ATOM 731 O O . PRO A 1 86 ? 4.186 -8.287 8.948 1.00 94.38 86 PRO A O 1
ATOM 734 N N . ILE A 1 87 ? 5.792 -7.128 7.881 1.00 94.06 87 ILE A N 1
ATOM 735 C CA . ILE A 1 87 ? 5.430 -5.825 8.461 1.00 94.06 87 ILE A CA 1
ATOM 736 C C . ILE A 1 87 ? 3.981 -5.480 8.113 1.00 94.06 87 ILE A C 1
ATOM 738 O O . ILE A 1 87 ? 3.218 -5.041 8.975 1.00 94.06 87 ILE A O 1
ATOM 742 N N . ARG A 1 88 ? 3.570 -5.747 6.869 1.00 94.06 88 ARG A N 1
ATOM 743 C CA . ARG A 1 88 ? 2.212 -5.512 6.385 1.00 94.06 88 ARG A CA 1
ATOM 744 C C . ARG A 1 88 ? 1.195 -6.215 7.265 1.00 94.06 88 ARG A C 1
ATOM 746 O O . ARG A 1 88 ? 0.199 -5.614 7.667 1.00 94.06 88 ARG A O 1
ATOM 753 N N . PHE A 1 89 ? 1.446 -7.489 7.551 1.00 93.56 89 PHE A N 1
ATOM 754 C CA . PHE A 1 89 ? 0.569 -8.312 8.366 1.00 93.56 89 PHE A CA 1
ATOM 755 C C . PHE A 1 89 ? 0.479 -7.780 9.802 1.00 93.56 89 PHE A C 1
ATOM 757 O O . PHE A 1 89 ? -0.624 -7.586 10.316 1.00 93.56 89 PHE A O 1
ATOM 764 N N . LEU A 1 90 ? 1.622 -7.472 10.423 1.00 94.25 90 LEU A N 1
ATOM 765 C CA . LEU A 1 90 ? 1.686 -6.966 11.797 1.00 94.25 90 LEU A CA 1
ATOM 766 C C . LEU A 1 90 ? 0.969 -5.621 11.962 1.00 94.25 90 LEU A C 1
ATOM 768 O O . LEU A 1 90 ? 0.182 -5.449 12.894 1.00 94.25 90 LEU A O 1
ATOM 772 N N . VAL A 1 91 ? 1.197 -4.676 11.047 1.00 93.69 91 VAL A N 1
ATOM 773 C CA . VAL A 1 91 ? 0.547 -3.358 11.082 1.00 93.69 91 VAL A CA 1
ATOM 774 C C . VAL A 1 91 ? -0.954 -3.491 10.825 1.00 93.69 91 VAL A C 1
ATOM 776 O O . VAL A 1 91 ? -1.753 -2.882 11.538 1.00 93.69 91 VAL A O 1
ATOM 779 N N . SER A 1 92 ? -1.359 -4.343 9.877 1.00 92.31 92 SER A N 1
ATOM 780 C CA . SER A 1 92 ? -2.782 -4.605 9.621 1.00 92.31 92 SER A CA 1
ATOM 781 C C . SER A 1 92 ? -3.476 -5.134 10.879 1.00 92.31 92 SER A C 1
ATOM 783 O O . SER A 1 92 ? -4.510 -4.603 11.280 1.00 92.31 92 SER A O 1
ATOM 785 N N . LYS A 1 93 ? -2.868 -6.111 11.564 1.00 92.31 93 LYS A N 1
ATOM 786 C CA . LYS A 1 93 ? -3.403 -6.686 12.804 1.00 92.31 93 LYS A CA 1
ATOM 787 C C . LYS A 1 93 ? -3.528 -5.654 13.926 1.00 92.31 93 LYS A C 1
ATOM 789 O O . LYS A 1 93 ? -4.574 -5.550 14.556 1.00 92.31 93 LYS A O 1
ATOM 794 N N . ASN A 1 94 ? -2.456 -4.908 14.188 1.00 91.94 94 ASN A N 1
ATOM 795 C CA . ASN A 1 94 ? -2.328 -4.121 15.416 1.00 91.94 94 ASN A CA 1
ATOM 796 C C . ASN A 1 94 ? -2.846 -2.682 15.296 1.00 91.94 94 ASN A C 1
ATOM 798 O O . ASN A 1 94 ? -3.177 -2.076 16.315 1.00 91.94 94 ASN A O 1
ATOM 802 N N . VAL A 1 95 ? -2.905 -2.131 14.081 1.00 92.19 95 VAL A N 1
ATOM 803 C CA . VAL A 1 95 ? -3.263 -0.724 13.836 1.00 92.19 95 VAL A CA 1
ATOM 804 C C . VAL A 1 95 ? -4.586 -0.606 13.088 1.00 92.19 95 VAL A C 1
ATOM 806 O O . VAL A 1 95 ? -5.447 0.192 13.476 1.00 92.19 95 VAL A O 1
ATOM 809 N N . VAL A 1 96 ? -4.750 -1.394 12.019 1.00 92.06 96 VAL A N 1
ATOM 810 C CA . VAL A 1 96 ? -5.913 -1.293 11.127 1.00 92.06 96 VAL A CA 1
ATOM 811 C C . VAL A 1 96 ? -7.122 -2.022 11.707 1.00 92.06 96 VAL A C 1
ATOM 813 O O . VAL A 1 96 ? -8.187 -1.418 11.800 1.00 92.06 96 VAL A O 1
ATOM 816 N N . PHE A 1 97 ? -6.969 -3.290 12.103 1.00 91.00 97 PHE A N 1
ATOM 817 C CA . PHE A 1 97 ? -8.094 -4.163 12.464 1.00 91.00 97 PHE A CA 1
ATOM 818 C C . PHE A 1 97 ? -8.307 -4.396 13.960 1.00 91.00 97 PHE A C 1
ATOM 820 O O . PHE A 1 97 ? -9.331 -4.984 14.310 1.00 91.00 97 PHE A O 1
ATOM 827 N N . LYS A 1 98 ? -7.423 -3.882 14.819 1.00 82.75 98 LYS A N 1
ATOM 828 C CA . LYS A 1 98 ? -7.691 -3.716 16.253 1.00 82.75 98 LYS A CA 1
ATOM 829 C C . LYS A 1 98 ? -8.918 -2.813 16.423 1.00 82.75 98 LYS A C 1
ATOM 831 O O . LYS A 1 98 ? -9.971 -3.313 16.874 1.00 82.75 98 LYS A O 1
#

Solvent-accessible surface area (backbone atoms only — not comparable to full-atom values): 5339 Å² total; per-residue (Å²): 100,66,64,40,36,77,72,65,68,35,58,64,71,60,36,50,51,52,51,51,51,52,50,52,52,51,48,49,49,46,41,30,62,72,73,65,66,28,80,89,46,73,67,38,52,53,42,45,54,55,48,53,54,53,51,52,52,51,47,52,52,51,30,50,51,35,43,74,71,70,42,56,68,69,58,24,48,52,51,41,49,65,57,44,53,60,51,50,53,53,46,41,53,68,68,33,53,99

Radius of gyration: 16.25 Å; Cα contacts (8 Å, |Δi|>4): 57; chains: 1; bounding box: 40×20×41 Å

Sequence (98 aa):
MFFLIDIFNVKEWKGFMIIYGVWYAFLYFIQAKFVFQANHSPLKLIKFIIFLVVFYVSANLLFNLLITYNLHYLISTFITVGILMPIRFLVSKNVVFK

Mean predicted aligned error: 4.93 Å